Protein AF-A0A0A7A3Z2-F1 (afdb_monomer_lite)

Secondary structure (DSSP, 8-state):
------------EEE---GGGGGTS-GGGEEE-HHHHHHHHHHHHHHHHHHHHHHHHHTT---

Sequence (63 aa):
MEASPKTFNIGMITSDDWGSYGREVPKDKHLTGKIFTQRIERNNLTLRTRIKRLARKTICFSR

pLDDT: mean 82.3, std 11.3, range [47.84, 97.38]

Structure (mmCIF, N/CA/C/O backbone):
data_AF-A0A0A7A3Z2-F1
#
_entry.id   AF-A0A0A7A3Z2-F1
#
loop_
_atom_site.group_PDB
_atom_site.id
_atom_site.type_symbol
_atom_site.label_atom_id
_atom_site.label_alt_id
_atom_site.label_comp_id
_atom_site.label_asym_id
_atom_site.label_entity_id
_atom_site.label_seq_id
_atom_site.pdbx_PDB_ins_code
_atom_site.Cartn_x
_atom_site.Cartn_y
_atom_site.Cartn_z
_atom_site.occupancy
_atom_site.B_iso_or_equiv
_atom_site.auth_seq_id
_atom_site.auth_comp_id
_atom_site.auth_asym_id
_atom_site.auth_atom_id
_atom_site.pdbx_PDB_model_num
ATOM 1 N N . MET A 1 1 ? 18.647 -24.570 27.189 1.00 47.84 1 MET A N 1
ATOM 2 C CA . MET A 1 1 ? 17.597 -23.570 27.469 1.00 47.84 1 MET A CA 1
ATOM 3 C C . MET A 1 1 ? 17.490 -22.697 26.231 1.00 47.84 1 MET A C 1
ATOM 5 O O . MET A 1 1 ? 18.355 -21.856 26.033 1.00 47.84 1 MET A O 1
ATOM 9 N N . GLU A 1 2 ? 16.543 -22.981 25.336 1.00 53.81 2 GLU A N 1
ATOM 10 C CA . GLU A 1 2 ? 16.332 -22.133 24.156 1.00 53.81 2 GLU A CA 1
ATOM 11 C C . GLU A 1 2 ? 15.728 -20.792 24.576 1.00 53.81 2 GLU A C 1
ATOM 13 O O . GLU A 1 2 ? 14.805 -20.740 25.389 1.00 53.81 2 GLU A O 1
ATOM 18 N N . ALA A 1 3 ? 16.266 -19.699 24.039 1.00 63.62 3 ALA A N 1
ATOM 19 C CA . ALA A 1 3 ? 15.691 -18.379 24.222 1.00 63.62 3 ALA A CA 1
ATOM 20 C C . ALA A 1 3 ? 14.362 -18.314 23.457 1.00 63.62 3 ALA A C 1
ATOM 22 O O . ALA A 1 3 ? 14.355 -18.310 22.228 1.00 63.62 3 ALA A O 1
ATOM 23 N N . SER A 1 4 ? 13.240 -18.248 24.181 1.00 67.44 4 SER A N 1
ATOM 24 C CA . SER A 1 4 ? 11.937 -17.948 23.581 1.00 67.44 4 SER A CA 1
ATOM 25 C C . SER A 1 4 ? 12.050 -16.643 22.784 1.00 67.44 4 SER A C 1
ATOM 27 O O . SER A 1 4 ? 12.526 -15.645 23.343 1.00 67.44 4 SER A O 1
ATOM 29 N N . PRO A 1 5 ? 11.632 -16.604 21.506 1.00 72.19 5 PRO A N 1
ATOM 30 C CA . PRO A 1 5 ? 11.696 -15.384 20.719 1.00 72.19 5 PRO A CA 1
ATOM 31 C C . PRO A 1 5 ? 10.927 -14.276 21.443 1.00 72.19 5 PRO A C 1
ATOM 33 O O . PRO A 1 5 ? 9.801 -14.476 21.903 1.00 72.19 5 PRO A O 1
ATOM 36 N N . LYS A 1 6 ? 11.562 -13.107 21.584 1.00 73.12 6 LYS A N 1
ATOM 37 C CA . LYS A 1 6 ? 10.928 -11.924 22.173 1.00 73.12 6 LYS A CA 1
ATOM 38 C C . LYS A 1 6 ? 9.680 -11.592 21.363 1.00 73.12 6 LYS A C 1
ATOM 40 O O . LYS A 1 6 ? 9.771 -11.214 20.197 1.00 73.12 6 LYS A O 1
ATOM 45 N N . THR A 1 7 ? 8.520 -11.719 21.994 1.00 76.06 7 THR A N 1
ATOM 46 C CA . THR A 1 7 ? 7.244 -11.333 21.401 1.00 76.06 7 THR A CA 1
ATOM 47 C C . THR A 1 7 ? 7.181 -9.812 21.326 1.00 76.06 7 THR A C 1
ATOM 49 O O . THR A 1 7 ? 7.161 -9.129 22.352 1.00 76.06 7 THR A O 1
ATOM 52 N N . PHE A 1 8 ? 7.164 -9.264 20.113 1.00 78.00 8 PHE A N 1
ATOM 53 C CA . PHE A 1 8 ? 6.891 -7.846 19.914 1.00 78.00 8 PHE A CA 1
ATOM 54 C C . PHE A 1 8 ? 5.397 -7.597 20.115 1.00 78.00 8 PHE A C 1
ATOM 56 O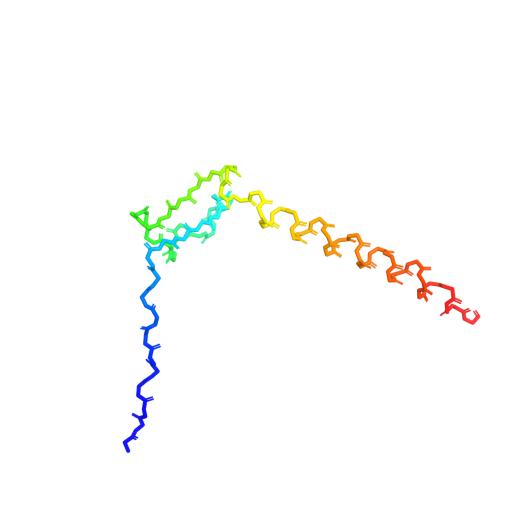 O . PHE A 1 8 ? 4.563 -8.122 19.380 1.00 78.00 8 PHE A O 1
ATOM 63 N N . ASN A 1 9 ? 5.058 -6.775 21.107 1.00 79.88 9 ASN A N 1
ATOM 64 C CA . ASN A 1 9 ? 3.687 -6.320 21.300 1.00 79.88 9 ASN A CA 1
ATOM 65 C C . ASN A 1 9 ? 3.367 -5.240 20.264 1.00 79.88 9 ASN A C 1
ATOM 67 O O . ASN A 1 9 ? 3.731 -4.076 20.421 1.00 79.88 9 ASN A O 1
ATOM 71 N N . ILE A 1 10 ? 2.698 -5.638 19.185 1.00 82.69 10 ILE A N 1
ATOM 72 C CA . ILE A 1 10 ? 2.203 -4.715 18.163 1.00 82.69 10 ILE A CA 1
ATOM 7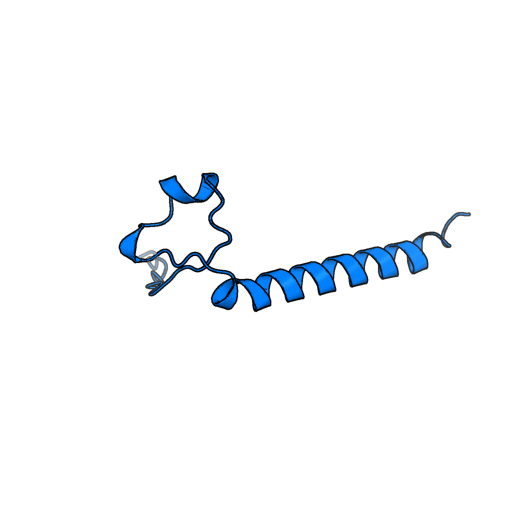3 C C . ILE A 1 10 ? 0.954 -4.025 18.719 1.00 82.69 10 ILE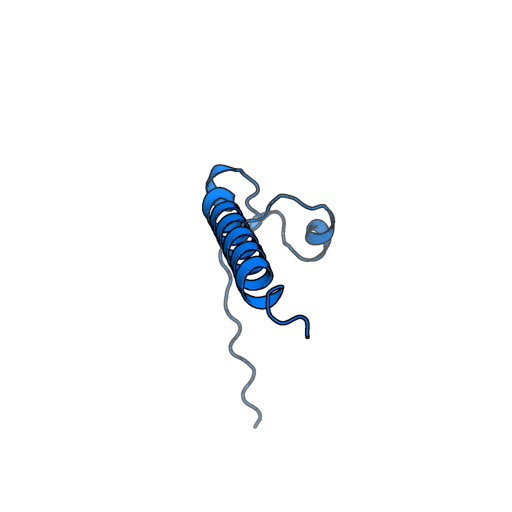 A C 1
ATOM 75 O O . ILE A 1 10 ? -0.068 -4.672 18.969 1.00 82.69 10 ILE A O 1
ATOM 79 N N . GLY A 1 11 ? 1.056 -2.713 18.944 1.00 84.94 11 GLY A N 1
ATOM 80 C CA . GLY A 1 11 ? -0.038 -1.908 19.491 1.00 84.94 11 GLY A CA 1
ATOM 81 C C . GLY A 1 11 ? -1.170 -1.654 18.494 1.00 84.94 11 GLY A C 1
ATOM 82 O O . GLY A 1 11 ? -2.319 -1.543 18.902 1.00 84.94 11 GLY A O 1
ATOM 83 N N . MET A 1 12 ? -0.858 -1.583 17.197 1.00 87.56 12 MET A N 1
ATOM 84 C CA . MET A 1 12 ? -1.814 -1.220 16.151 1.00 87.56 12 MET A CA 1
ATOM 85 C C . MET A 1 12 ? -1.321 -1.669 14.774 1.00 87.56 12 MET A C 1
ATOM 87 O O . MET A 1 12 ? -0.121 -1.605 14.498 1.00 87.56 12 MET A O 1
ATOM 91 N N . ILE A 1 13 ? -2.242 -2.098 13.913 1.00 87.69 13 ILE A N 1
ATOM 92 C CA . ILE A 1 13 ? -1.974 -2.554 12.545 1.00 87.69 13 ILE A CA 1
ATOM 93 C C . ILE A 1 13 ? -2.790 -1.694 11.585 1.00 87.69 13 ILE A C 1
ATOM 95 O O . ILE A 1 13 ? -4.004 -1.587 11.731 1.00 87.69 13 ILE A O 1
ATOM 99 N N . THR A 1 14 ? -2.128 -1.093 10.595 1.00 87.69 14 THR A N 1
ATOM 100 C CA . THR A 1 14 ? -2.788 -0.318 9.540 1.00 87.69 14 THR A CA 1
ATOM 101 C C . THR A 1 14 ? -2.723 -1.074 8.217 1.00 87.69 14 THR A C 1
ATOM 103 O O . THR A 1 14 ? -1.652 -1.528 7.812 1.00 87.69 14 THR A O 1
ATOM 106 N N . SER A 1 15 ? -3.856 -1.234 7.533 1.00 85.81 15 SER A N 1
ATOM 107 C CA . SER A 1 15 ? -3.891 -1.854 6.200 1.00 85.81 15 SER A CA 1
ATOM 108 C C . SER A 1 15 ? -5.007 -1.278 5.323 1.00 85.81 15 SER A C 1
ATOM 110 O O . SER A 1 15 ? -5.781 -0.424 5.761 1.00 85.81 15 SER A O 1
ATOM 112 N N . ASP A 1 16 ? -5.057 -1.720 4.069 1.00 83.31 16 ASP A N 1
ATOM 113 C CA . ASP A 1 16 ? -6.010 -1.311 3.029 1.00 83.31 16 ASP A CA 1
ATOM 114 C C . ASP A 1 16 ? -7.367 -2.039 3.101 1.00 83.31 16 ASP A C 1
ATOM 116 O O . ASP A 1 16 ? -8.131 -1.999 2.141 1.00 83.31 16 ASP A O 1
ATOM 120 N N . ASP A 1 17 ? -7.669 -2.676 4.238 1.00 83.50 17 ASP A N 1
ATOM 121 C CA . ASP A 1 17 ? -8.899 -3.446 4.479 1.00 83.50 17 ASP A CA 1
ATOM 122 C C . ASP A 1 17 ? -9.111 -4.628 3.516 1.00 83.50 17 ASP A C 1
ATOM 124 O O . ASP A 1 17 ? -10.233 -5.046 3.226 1.00 83.50 17 ASP A O 1
ATOM 128 N N . TRP A 1 18 ? -8.029 -5.211 2.990 1.00 85.12 18 TRP A N 1
ATOM 129 C CA . TRP A 1 18 ? -8.175 -6.420 2.190 1.00 85.12 18 TRP A CA 1
ATOM 130 C C . TRP A 1 18 ? -8.729 -7.575 3.041 1.00 85.12 18 TRP A C 1
ATOM 132 O O . TRP A 1 18 ? -8.165 -7.944 4.072 1.00 85.12 18 TRP A O 1
ATOM 142 N N . GLY A 1 19 ? -9.820 -8.193 2.577 1.00 83.75 19 GLY A N 1
ATOM 143 C CA . GLY A 1 19 ? -10.541 -9.249 3.300 1.00 83.75 19 GLY A CA 1
ATOM 144 C C . GLY A 1 19 ? -9.719 -10.485 3.696 1.00 83.75 19 GLY A C 1
ATOM 145 O O . GLY A 1 19 ? -10.154 -11.251 4.552 1.00 83.75 19 GLY A O 1
ATOM 146 N N . SER A 1 20 ? -8.519 -10.677 3.141 1.00 86.06 20 SER A N 1
ATOM 147 C CA . SER A 1 20 ? -7.581 -11.714 3.589 1.00 86.06 20 SER A CA 1
ATOM 148 C C . SER A 1 20 ? -7.074 -11.479 5.020 1.00 86.06 20 SER A C 1
ATOM 150 O O . SER A 1 20 ? -6.811 -12.444 5.737 1.00 86.06 20 SER A O 1
ATOM 152 N N . TYR A 1 21 ? -6.995 -10.223 5.471 1.00 85.25 21 TYR A N 1
ATOM 153 C CA . TYR A 1 21 ? -6.501 -9.862 6.803 1.00 85.25 21 TYR A CA 1
ATOM 154 C C . TYR A 1 21 ? -7.496 -10.142 7.930 1.00 85.25 21 TYR A C 1
ATOM 156 O O . TYR A 1 21 ? -7.084 -10.283 9.080 1.00 85.25 21 TYR A O 1
ATOM 164 N N . GLY A 1 22 ? -8.786 -10.289 7.615 1.00 81.62 22 GLY A N 1
ATOM 165 C CA . GLY A 1 22 ? -9.843 -10.444 8.618 1.00 81.62 22 GLY A CA 1
ATOM 166 C C . GLY A 1 22 ? -9.744 -11.707 9.483 1.00 81.62 22 GLY A C 1
ATOM 167 O O . GLY A 1 22 ? -10.438 -11.794 10.492 1.00 81.62 22 GLY A O 1
ATOM 168 N N . ARG A 1 23 ? -8.901 -12.682 9.108 1.00 84.38 23 ARG A N 1
ATOM 169 C CA . ARG A 1 23 ? -8.624 -13.883 9.918 1.00 84.38 23 ARG A CA 1
ATOM 170 C C . ARG A 1 23 ? -7.505 -13.689 10.940 1.00 84.38 23 ARG A C 1
ATOM 172 O O . ARG A 1 23 ? -7.588 -14.248 12.025 1.00 84.38 23 ARG A O 1
ATOM 179 N N . GLU A 1 24 ? -6.479 -12.920 10.588 1.00 83.88 24 GLU A N 1
ATOM 180 C CA . GLU A 1 24 ? -5.220 -12.837 11.345 1.00 83.88 24 GLU A CA 1
ATOM 181 C C . GLU A 1 24 ? -5.123 -11.561 12.188 1.00 83.88 24 GLU A C 1
ATOM 183 O O . GLU A 1 24 ? -4.384 -11.508 13.171 1.00 83.88 24 GLU A O 1
ATOM 188 N N . VAL A 1 25 ? -5.853 -10.509 11.806 1.00 87.19 25 VAL A N 1
ATOM 189 C CA . VAL A 1 25 ? -5.770 -9.201 12.457 1.00 87.19 25 VAL A CA 1
ATOM 190 C C . VAL A 1 25 ? -6.965 -9.015 13.396 1.00 87.19 25 VAL A C 1
ATOM 192 O O . VAL A 1 25 ? -8.108 -8.978 12.933 1.00 87.19 25 VAL A O 1
ATOM 195 N N . PRO A 1 26 ? -6.738 -8.852 14.714 1.00 87.88 26 PRO A N 1
ATOM 196 C CA . PRO A 1 26 ? -7.806 -8.507 15.643 1.00 87.88 26 PRO A CA 1
ATOM 197 C C . PRO A 1 26 ? -8.444 -7.172 15.251 1.00 87.88 26 PRO A C 1
ATOM 199 O O . PRO A 1 26 ? -7.735 -6.172 15.123 1.00 87.88 26 PRO A O 1
ATOM 202 N N . LYS A 1 27 ? -9.776 -7.142 15.110 1.00 83.81 27 LYS A N 1
ATOM 203 C CA . LYS A 1 27 ? -10.532 -5.939 14.711 1.00 83.81 27 LYS A CA 1
ATOM 204 C C . LYS A 1 27 ? -10.230 -4.734 15.602 1.00 83.81 27 LYS A C 1
ATOM 206 O O . LYS A 1 27 ? -10.083 -3.630 15.100 1.00 83.81 27 LYS A O 1
ATOM 211 N N . ASP A 1 28 ? -10.030 -4.965 16.897 1.00 87.25 28 ASP A N 1
ATOM 212 C CA . ASP A 1 28 ? -9.752 -3.910 17.881 1.00 87.25 28 ASP A CA 1
ATOM 213 C C . ASP A 1 28 ? -8.383 -3.238 17.681 1.00 87.25 28 ASP A C 1
ATOM 215 O O . ASP A 1 28 ? -8.141 -2.139 18.174 1.00 87.25 28 ASP A O 1
ATOM 219 N N . LYS A 1 29 ? -7.466 -3.902 16.964 1.00 87.44 29 LYS A N 1
ATOM 220 C CA . LYS A 1 29 ? -6.123 -3.395 16.643 1.00 87.44 29 LYS A CA 1
ATOM 221 C C . LYS A 1 29 ? -5.988 -2.972 15.183 1.00 87.44 29 LYS A C 1
ATOM 223 O O . LYS A 1 29 ? -4.922 -2.487 14.795 1.00 87.44 29 LYS A O 1
ATOM 228 N N . HIS A 1 30 ? -7.022 -3.188 14.373 1.00 88.38 30 HIS A N 1
ATOM 229 C CA . HIS A 1 30 ? -6.997 -2.946 12.939 1.00 88.38 30 HIS A CA 1
ATOM 230 C C . HIS A 1 30 ? -7.531 -1.553 12.626 1.00 88.38 30 HIS A C 1
ATOM 232 O O . HIS A 1 30 ? -8.714 -1.271 12.788 1.00 88.38 30 HIS A O 1
ATOM 238 N N . LEU A 1 31 ? -6.651 -0.679 12.149 1.00 86.88 31 LEU A N 1
ATOM 239 C CA . LEU A 1 31 ? -7.038 0.614 11.608 1.00 86.88 31 LEU A CA 1
ATOM 240 C C . LEU A 1 31 ? -7.012 0.585 10.085 1.00 86.88 31 LEU A C 1
ATOM 242 O O . LEU A 1 31 ? -5.959 0.498 9.450 1.00 86.88 31 LEU A O 1
ATOM 246 N N . THR A 1 32 ? -8.187 0.738 9.499 1.00 81.38 32 THR A N 1
ATOM 247 C CA . THR A 1 32 ? -8.381 0.863 8.057 1.00 81.38 32 THR A CA 1
ATOM 248 C C . THR A 1 32 ? -8.647 2.319 7.719 1.00 81.38 32 THR A C 1
ATOM 250 O O . THR A 1 32 ? -9.528 2.955 8.299 1.00 81.38 32 THR A O 1
ATOM 253 N N . GLY A 1 33 ? -7.890 2.884 6.783 1.00 79.50 33 GLY A N 1
ATOM 254 C CA . GLY A 1 33 ? -8.146 4.251 6.354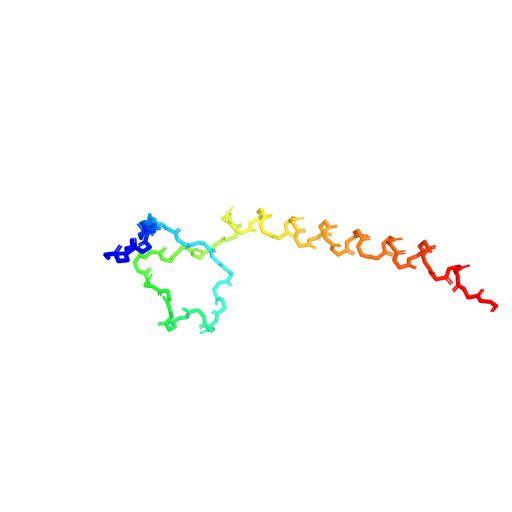 1.00 79.50 33 GLY A CA 1
ATOM 255 C C . GLY A 1 33 ? -7.014 4.873 5.562 1.00 79.50 33 GLY A C 1
ATOM 256 O O . GLY A 1 33 ? -5.832 4.664 5.838 1.00 79.50 33 GLY A O 1
ATOM 257 N N . LYS A 1 34 ? -7.405 5.728 4.617 1.00 75.50 34 LYS A N 1
ATOM 258 C CA . LYS A 1 34 ? -6.496 6.364 3.662 1.00 75.50 34 LYS A CA 1
ATOM 259 C C . LYS A 1 34 ? -5.376 7.14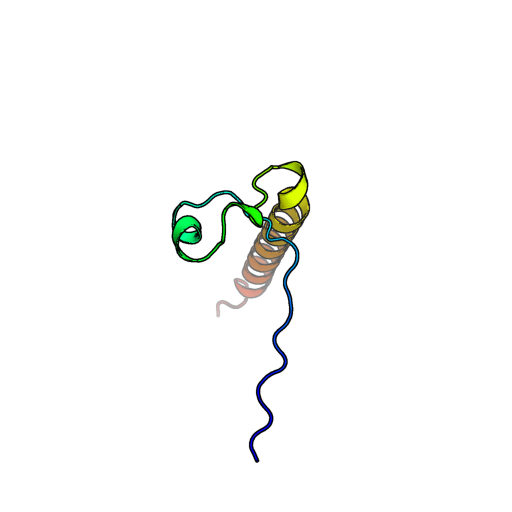5 4.351 1.00 75.50 34 LYS A C 1
ATOM 261 O O . LYS A 1 34 ? -4.226 7.060 3.953 1.00 75.50 34 LYS A O 1
ATOM 266 N N . ILE A 1 35 ? -5.687 7.854 5.439 1.00 77.44 35 ILE A N 1
ATOM 267 C CA . ILE A 1 35 ? -4.715 8.673 6.186 1.00 77.44 35 ILE A CA 1
ATOM 268 C C . ILE A 1 35 ? -3.518 7.831 6.660 1.00 77.44 35 ILE A C 1
ATOM 270 O O . ILE A 1 35 ? -2.376 8.287 6.581 1.00 77.44 35 ILE A O 1
ATOM 274 N N . PHE A 1 36 ? -3.761 6.589 7.086 1.00 77.38 36 PHE A N 1
ATOM 275 C CA . PHE A 1 36 ? -2.729 5.705 7.625 1.00 77.38 36 PHE A CA 1
ATOM 276 C C . PHE A 1 36 ? -2.040 4.838 6.557 1.00 77.38 36 PHE A C 1
ATOM 278 O O . PHE A 1 36 ? -0.935 4.347 6.799 1.00 77.38 36 PHE A O 1
ATOM 285 N N . THR A 1 37 ? -2.631 4.686 5.365 1.00 82.12 37 THR A N 1
ATOM 286 C CA . THR A 1 37 ? -2.064 3.899 4.252 1.00 82.12 37 THR A CA 1
ATOM 287 C C . THR A 1 37 ? -1.276 4.732 3.242 1.00 82.12 37 THR A C 1
ATOM 289 O O . THR A 1 37 ? -0.466 4.167 2.507 1.00 82.12 37 THR A O 1
ATOM 292 N N . GLN A 1 38 ? -1.388 6.067 3.256 1.00 86.00 38 GLN A N 1
ATOM 293 C CA . GLN A 1 38 ? -0.658 6.975 2.347 1.00 86.00 38 GLN A CA 1
ATOM 294 C C . GLN A 1 38 ? 0.849 6.675 2.259 1.00 86.00 38 GLN A C 1
ATOM 296 O O . GLN A 1 38 ? 1.450 6.748 1.184 1.00 86.00 38 GLN A O 1
ATOM 301 N N . ARG A 1 39 ? 1.489 6.323 3.383 1.00 86.06 39 ARG A N 1
ATOM 302 C CA . ARG A 1 39 ? 2.919 5.975 3.400 1.00 86.06 39 ARG A CA 1
ATOM 303 C C . ARG A 1 39 ? 3.202 4.662 2.665 1.00 86.06 39 ARG A C 1
ATOM 305 O O . ARG A 1 39 ? 4.179 4.590 1.921 1.00 86.06 39 ARG A O 1
ATOM 312 N N . ILE A 1 40 ? 2.352 3.652 2.847 1.00 85.31 40 ILE A N 1
ATOM 313 C CA . ILE A 1 40 ? 2.440 2.357 2.155 1.00 85.31 40 ILE A CA 1
ATOM 314 C C . ILE A 1 40 ? 2.233 2.570 0.651 1.00 85.31 40 ILE A C 1
ATOM 316 O O . ILE A 1 40 ? 3.059 2.146 -0.157 1.00 85.31 40 ILE A O 1
ATOM 320 N N . GLU A 1 41 ? 1.200 3.323 0.277 1.00 88.19 41 GLU A N 1
ATOM 321 C CA . GLU A 1 41 ? 0.893 3.663 -1.116 1.00 88.19 41 GLU A CA 1
ATOM 322 C C . GLU A 1 41 ? 2.064 4.392 -1.797 1.00 88.19 41 GLU A C 1
ATOM 324 O O . GLU A 1 41 ? 2.481 4.030 -2.903 1.00 88.19 41 GLU A O 1
ATOM 329 N N . ARG A 1 42 ? 2.674 5.372 -1.116 1.00 92.00 42 ARG A N 1
ATOM 330 C CA . ARG A 1 42 ? 3.835 6.115 -1.633 1.00 92.00 42 ARG A CA 1
ATOM 331 C C . ARG A 1 42 ? 5.086 5.242 -1.766 1.00 92.00 42 ARG A C 1
ATOM 333 O O . ARG A 1 42 ? 5.846 5.406 -2.729 1.00 92.00 42 ARG A O 1
ATOM 340 N N . ASN A 1 43 ? 5.294 4.300 -0.846 1.00 91.69 43 ASN A N 1
ATOM 341 C CA . ASN A 1 43 ? 6.367 3.310 -0.945 1.00 91.69 43 ASN A CA 1
ATOM 342 C C . ASN A 1 43 ? 6.166 2.401 -2.166 1.00 91.69 43 ASN A C 1
ATOM 344 O O . ASN A 1 43 ? 7.094 2.240 -2.964 1.00 91.69 43 ASN A O 1
ATOM 348 N N . ASN A 1 44 ? 4.949 1.892 -2.370 1.00 92.19 44 ASN A N 1
ATOM 349 C CA . ASN A 1 44 ? 4.601 1.045 -3.512 1.00 92.19 44 ASN A CA 1
ATOM 350 C C . ASN A 1 44 ? 4.781 1.788 -4.846 1.00 92.19 44 ASN A C 1
ATOM 352 O O . ASN A 1 44 ? 5.383 1.259 -5.786 1.00 92.19 44 ASN A O 1
ATOM 356 N N . LEU A 1 45 ? 4.350 3.051 -4.919 1.00 96.06 45 LEU A N 1
ATOM 357 C CA . LEU A 1 45 ? 4.562 3.910 -6.087 1.00 96.06 45 LEU A CA 1
ATOM 358 C C . LEU A 1 45 ? 6.055 4.114 -6.393 1.00 96.06 45 LEU A C 1
ATOM 360 O O . LEU A 1 45 ? 6.487 4.025 -7.550 1.00 96.06 45 LEU A O 1
ATOM 364 N N . THR A 1 46 ? 6.858 4.364 -5.357 1.00 97.38 46 THR A N 1
ATOM 365 C CA . THR A 1 46 ? 8.310 4.541 -5.486 1.00 97.38 46 THR A CA 1
ATOM 366 C C . THR A 1 46 ? 8.971 3.262 -5.993 1.00 97.38 46 THR A C 1
ATOM 368 O O . THR A 1 46 ? 9.786 3.318 -6.920 1.00 97.38 46 THR A O 1
ATOM 371 N N . LEU A 1 47 ? 8.597 2.106 -5.439 1.00 96.88 47 LEU A N 1
ATOM 372 C CA . LEU A 1 47 ? 9.103 0.801 -5.858 1.00 96.88 47 LEU A CA 1
ATOM 373 C C . LEU A 1 47 ? 8.769 0.518 -7.328 1.00 96.88 47 LEU A C 1
ATOM 375 O O . LEU A 1 47 ? 9.676 0.244 -8.116 1.00 96.88 47 LEU A O 1
ATOM 379 N N . ARG A 1 48 ? 7.501 0.685 -7.729 1.00 96.94 48 ARG A N 1
ATOM 380 C CA . ARG A 1 48 ? 7.053 0.510 -9.122 1.00 96.94 48 ARG A CA 1
ATOM 381 C C . ARG A 1 48 ? 7.840 1.397 -10.086 1.00 96.94 48 ARG A C 1
ATOM 383 O O . ARG A 1 48 ? 8.273 0.943 -11.145 1.00 96.94 48 ARG A O 1
ATOM 390 N N . THR A 1 49 ? 8.073 2.650 -9.705 1.00 96.75 49 THR A N 1
ATOM 391 C CA . THR A 1 49 ? 8.848 3.605 -10.509 1.00 96.75 49 THR A CA 1
ATOM 392 C C . THR A 1 49 ? 10.311 3.176 -10.644 1.00 96.75 49 THR A C 1
ATOM 394 O O . THR A 1 49 ? 10.878 3.242 -11.739 1.00 96.75 49 THR A O 1
ATOM 397 N N . ARG A 1 50 ? 10.926 2.693 -9.557 1.00 96.06 50 ARG A N 1
ATOM 398 C CA . ARG A 1 50 ? 12.307 2.188 -9.561 1.00 96.06 50 ARG A CA 1
ATOM 399 C C . ARG A 1 50 ? 12.456 0.932 -10.414 1.00 96.06 50 ARG A C 1
ATOM 401 O O . ARG A 1 50 ? 13.367 0.908 -11.236 1.00 96.06 50 ARG A O 1
ATOM 408 N N . ILE A 1 51 ? 11.553 -0.042 -10.285 1.00 95.31 51 ILE A N 1
ATOM 409 C CA . ILE A 1 51 ? 11.537 -1.264 -11.108 1.00 95.31 51 ILE A CA 1
ATOM 410 C C . ILE A 1 51 ? 11.380 -0.901 -12.586 1.00 95.31 51 ILE A C 1
ATOM 412 O O . ILE A 1 51 ? 12.183 -1.330 -13.408 1.00 95.31 51 ILE A O 1
ATOM 416 N N . LYS A 1 52 ? 10.423 -0.030 -12.935 1.00 93.25 52 LYS A N 1
ATOM 417 C CA . LYS A 1 52 ? 10.233 0.431 -14.321 1.00 93.25 52 LYS A CA 1
ATOM 418 C C . LYS A 1 52 ? 11.480 1.127 -14.878 1.00 93.25 52 LYS A C 1
ATOM 420 O O . LYS A 1 52 ? 11.822 0.958 -16.046 1.00 93.25 52 LYS A O 1
ATOM 425 N N . ARG A 1 53 ? 12.168 1.933 -14.062 1.00 93.38 53 ARG A N 1
ATOM 426 C CA . ARG A 1 53 ? 13.428 2.581 -14.455 1.00 93.38 53 ARG A CA 1
ATOM 427 C C . ARG A 1 53 ? 14.554 1.568 -14.627 1.00 93.38 53 ARG A C 1
ATOM 429 O O . ARG A 1 53 ? 15.318 1.712 -15.573 1.00 93.38 53 ARG A O 1
ATOM 436 N N . LEU A 1 54 ? 14.658 0.591 -13.729 1.00 92.38 54 LEU A N 1
ATOM 437 C CA . LEU A 1 54 ? 15.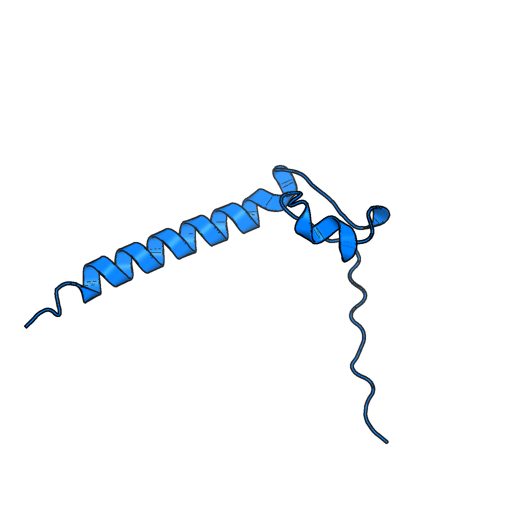634 -0.487 -13.831 1.00 92.38 54 LEU A CA 1
ATOM 438 C C . LEU A 1 54 ? 15.411 -1.262 -15.127 1.00 92.38 54 LEU A C 1
ATOM 440 O O . LEU A 1 54 ? 16.327 -1.301 -15.932 1.00 92.38 54 LEU A O 1
ATOM 444 N N . ALA A 1 55 ? 14.181 -1.712 -15.386 1.00 91.00 55 ALA A N 1
ATOM 445 C CA . ALA A 1 55 ? 13.807 -2.370 -16.633 1.00 91.00 55 ALA A CA 1
ATOM 446 C C . ALA A 1 55 ? 14.213 -1.537 -17.857 1.00 91.00 55 ALA A C 1
ATOM 448 O O . ALA A 1 55 ? 14.878 -2.062 -18.733 1.00 91.00 55 ALA A O 1
ATOM 449 N N . ARG A 1 56 ? 13.929 -0.223 -17.892 1.00 87.25 56 ARG A N 1
ATOM 450 C CA . ARG A 1 56 ? 14.376 0.659 -18.993 1.00 87.25 56 ARG A CA 1
ATOM 451 C C . ARG A 1 56 ? 15.893 0.761 -19.158 1.00 87.25 56 ARG A C 1
ATOM 453 O O . ARG A 1 56 ? 16.360 0.937 -20.274 1.00 87.25 56 ARG A O 1
ATOM 460 N N . LYS A 1 57 ? 16.654 0.685 -18.067 1.00 84.00 57 LYS A N 1
ATOM 461 C CA . LYS A 1 57 ? 18.121 0.663 -18.127 1.00 84.00 57 LYS A CA 1
ATOM 462 C C . LYS A 1 57 ? 18.653 -0.701 -18.565 1.00 84.00 57 LYS A C 1
ATOM 464 O O . LYS A 1 57 ? 19.690 -0.751 -19.211 1.00 84.00 57 LYS A O 1
ATOM 469 N N . THR A 1 58 ? 17.967 -1.784 -18.204 1.00 80.81 58 THR A N 1
ATOM 470 C CA . THR A 1 58 ? 18.421 -3.155 -18.453 1.00 80.81 58 THR A CA 1
ATOM 471 C C . THR A 1 58 ? 17.916 -3.742 -19.773 1.00 80.81 58 THR A C 1
ATOM 473 O O . THR A 1 58 ? 18.549 -4.653 -20.281 1.00 80.81 58 THR A O 1
ATOM 476 N N . ILE A 1 59 ? 16.835 -3.222 -20.373 1.00 65.00 59 ILE A N 1
ATOM 477 C CA . ILE A 1 59 ? 16.338 -3.658 -21.698 1.00 65.00 59 ILE A CA 1
ATOM 478 C C . ILE A 1 59 ? 17.267 -3.279 -22.856 1.00 65.00 59 ILE A C 1
ATOM 480 O O . ILE A 1 59 ? 17.189 -3.906 -23.902 1.00 65.00 59 ILE A O 1
ATOM 484 N N . CYS A 1 60 ? 18.171 -2.309 -22.676 1.00 59.12 60 CYS A N 1
ATOM 485 C CA . CYS A 1 60 ? 19.235 -2.034 -23.648 1.00 59.12 60 CYS A CA 1
ATOM 486 C C . CYS A 1 60 ? 20.422 -3.012 -23.532 1.00 59.12 60 CYS A C 1
ATOM 488 O O . CYS A 1 60 ? 21.399 -2.857 -24.255 1.00 59.12 60 CYS A O 1
ATOM 490 N N . PHE A 1 61 ? 20.345 -4.016 -22.649 1.00 56.59 61 PHE A N 1
ATOM 491 C CA . PHE A 1 61 ? 21.181 -5.217 -22.706 1.00 56.59 61 PHE A CA 1
ATOM 492 C C . PHE A 1 61 ? 20.409 -6.347 -23.400 1.00 56.59 61 PHE A C 1
ATOM 494 O O . PHE A 1 61 ? 20.209 -7.426 -22.848 1.00 56.59 61 PHE A O 1
ATOM 501 N N . SER A 1 62 ? 19.944 -6.090 -24.618 1.00 61.69 62 SER A N 1
ATOM 502 C CA . SER A 1 62 ? 19.775 -7.144 -25.615 1.00 61.69 62 SER A CA 1
ATOM 503 C C . SER A 1 62 ? 21.021 -7.130 -26.499 1.00 61.69 62 SER A C 1
ATOM 505 O O . SER A 1 62 ? 21.434 -6.058 -26.941 1.00 61.69 62 SER A O 1
ATOM 507 N N . ARG A 1 63 ? 21.629 -8.300 -26.711 1.00 56.34 63 ARG A N 1
ATOM 508 C CA . ARG A 1 63 ? 22.616 -8.516 -27.776 1.00 56.34 63 ARG A CA 1
ATOM 509 C C . ARG A 1 63 ? 21.983 -8.277 -29.146 1.00 56.34 63 ARG A C 1
ATOM 511 O O . ARG A 1 63 ? 20.761 -8.523 -29.257 1.00 56.34 63 ARG A O 1
#

Radius of gyration: 18.85 Å; chains: 1; bounding box: 33×32×55 Å

Organism: NCBI:txid754093

Foldseek 3Di:
DDDDPPDDDQQADEDCPDVVCVVPDDPVRYDHDDVVCVVVVVVVVVVVVVVVVVCVVCVVPDD

InterPro domains:
  IPR005063 Transposase, IS1 [PF03400] (7-63)